Protein AF-A0A350XQH0-F1 (afdb_monomer)

Nearest PDB structures (foldseek):
  5cxm-assembly2_D  TM=7.711E-01  e=2.376E-04  Synechocystis sp. PCC 6803 substr. Kazusa
  8hn2-assembly1_B  TM=7.551E-01  e=3.223E-03  Chlorobaculum tepidum
  1rfs-assembly1_A  TM=8.009E-01  e=1.257E-02  Spinacia oleracea
  4h0l-assembly1_D-2  TM=8.031E-01  e=1.024E-01  Mastigocladus laminosus
  4pv1-assembly1_D-2  TM=6.337E-01  e=5.807E-02  Mastigocladus laminosus

Foldseek 3Di:
DAFLVVQQVLQWAQDPVLQWIWGDDPVDIWIFHQDLQQDPPWGWADDVQQQWTATPQGFTAHSNQAGQDDRHFEGTKTWDWDADPRDIDTDSVDIHDGPGGDPDHRDDDGDDPPDDRPHRPDDDDD

Sequence (126 aa):
MGSEAAIRAEGVIYLAELSAFVVATDSSIVALTDGTQHLDGERVLYCAARGGFVGPHGESFDRQGRYVGGPAASDMDLIAIRIEGGLVSIDLHEITLTPGRSAGTVPSPGARCEGSEDPAGFVRTG

Structure (mmCIF, N/CA/C/O backbone):
data_AF-A0A350XQH0-F1
#
_entry.id   AF-A0A350XQH0-F1
#
loop_
_atom_site.group_PDB
_atom_site.id
_atom_site.type_symbol
_atom_site.label_atom_id
_atom_site.label_alt_id
_atom_site.label_comp_id
_atom_site.label_asym_id
_atom_site.label_entity_id
_atom_site.label_seq_id
_atom_site.pdbx_PDB_ins_code
_atom_site.Cartn_x
_atom_site.Cartn_y
_atom_site.Cartn_z
_atom_site.occupancy
_atom_site.B_iso_or_equiv
_atom_site.auth_seq_id
_atom_site.auth_comp_id
_atom_site.auth_asym_id
_atom_site.auth_atom_id
_atom_site.pdbx_PDB_model_num
ATOM 1 N N . MET A 1 1 ? -7.712 6.271 10.957 1.00 69.25 1 MET A N 1
ATOM 2 C CA . MET A 1 1 ? -8.055 5.071 11.758 1.00 69.25 1 MET A CA 1
ATOM 3 C C . MET A 1 1 ? -9.209 4.345 11.086 1.00 69.25 1 MET A C 1
ATOM 5 O O . MET A 1 1 ? -10.064 5.016 10.523 1.00 69.25 1 MET A O 1
ATOM 9 N N . GLY A 1 2 ? -9.249 3.016 11.149 1.00 83.00 2 GLY A N 1
ATOM 10 C CA . GLY A 1 2 ? -10.333 2.188 10.607 1.00 83.00 2 GLY A CA 1
ATOM 11 C C . GLY A 1 2 ? -10.587 0.956 11.475 1.00 83.00 2 GLY A C 1
ATOM 12 O O . GLY A 1 2 ? -9.764 0.618 12.318 1.00 83.00 2 GLY A O 1
ATOM 13 N N . SER A 1 3 ? -11.726 0.284 11.307 1.00 92.81 3 SER A N 1
ATOM 14 C CA . SER A 1 3 ? -11.979 -0.997 11.986 1.00 92.81 3 SER A CA 1
ATOM 15 C C . SER A 1 3 ? -11.225 -2.124 11.282 1.00 92.81 3 SER A C 1
ATOM 17 O O . SER A 1 3 ? -11.291 -2.224 10.059 1.00 92.81 3 SER A O 1
ATOM 19 N N . GLU A 1 4 ? -10.574 -3.010 12.039 1.00 92.62 4 GLU A N 1
ATOM 20 C CA . GLU A 1 4 ? -9.935 -4.217 11.500 1.00 92.62 4 GLU A CA 1
ATOM 21 C C . GLU A 1 4 ? -10.930 -5.063 10.695 1.00 92.62 4 GLU A C 1
ATOM 23 O O . GLU A 1 4 ? -10.619 -5.499 9.589 1.00 92.62 4 GLU A O 1
ATOM 28 N N . ALA A 1 5 ? -12.146 -5.250 11.213 1.00 93.00 5 ALA A N 1
ATOM 29 C CA . AL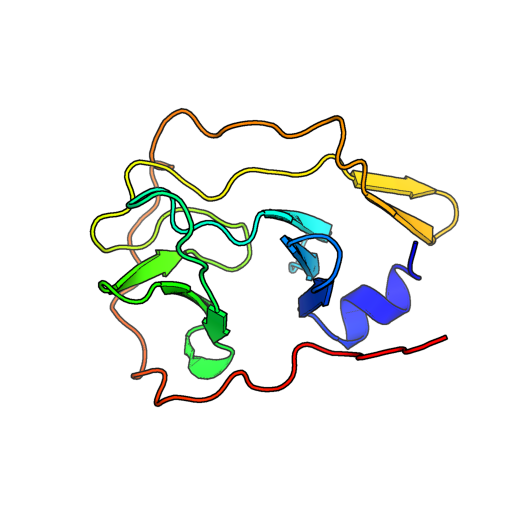A A 1 5 ? -13.184 -6.015 10.529 1.00 93.00 5 ALA A CA 1
ATOM 30 C C . ALA A 1 5 ? -13.575 -5.377 9.187 1.00 93.00 5 ALA A C 1
ATOM 32 O O . ALA A 1 5 ? -13.737 -6.088 8.198 1.00 93.00 5 ALA A O 1
ATOM 33 N N . ALA A 1 6 ? -13.673 -4.045 9.137 1.00 91.38 6 ALA A N 1
ATOM 34 C CA . ALA A 1 6 ? -13.956 -3.325 7.897 1.00 91.38 6 ALA A CA 1
ATOM 35 C C . ALA A 1 6 ? -12.801 -3.461 6.892 1.00 91.38 6 ALA A C 1
ATOM 37 O O . ALA A 1 6 ? -13.035 -3.784 5.734 1.00 91.38 6 ALA A O 1
ATOM 38 N N . ILE A 1 7 ? -11.551 -3.306 7.342 1.00 92.06 7 ILE A N 1
ATOM 39 C CA . ILE A 1 7 ? -10.369 -3.467 6.482 1.00 92.06 7 ILE A CA 1
ATOM 40 C C . ILE A 1 7 ? -10.296 -4.889 5.913 1.00 92.06 7 ILE A C 1
ATOM 42 O O . ILE A 1 7 ? -10.000 -5.068 4.736 1.00 92.06 7 ILE A O 1
ATOM 46 N N . ARG A 1 8 ? -10.603 -5.910 6.722 1.00 93.56 8 ARG A N 1
ATOM 47 C CA . ARG A 1 8 ? -10.651 -7.306 6.262 1.00 93.56 8 ARG A CA 1
ATOM 48 C C . ARG A 1 8 ? -11.776 -7.572 5.267 1.00 93.56 8 ARG A C 1
ATOM 50 O O . ARG A 1 8 ? -11.573 -8.376 4.365 1.00 93.56 8 ARG A O 1
ATOM 57 N N . ALA A 1 9 ? -12.926 -6.919 5.420 1.00 91.50 9 ALA A N 1
ATOM 58 C CA . ALA A 1 9 ? -14.039 -7.047 4.483 1.00 91.50 9 ALA A CA 1
ATOM 59 C C . ALA A 1 9 ? -13.714 -6.436 3.109 1.00 91.5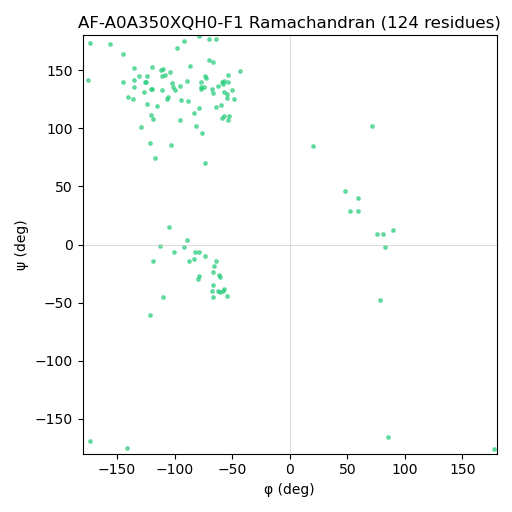0 9 ALA A C 1
ATOM 61 O O . ALA A 1 9 ? -14.044 -7.037 2.091 1.00 91.50 9 ALA A O 1
ATOM 62 N N . GLU A 1 10 ? -13.034 -5.287 3.083 1.00 90.38 10 GLU A N 1
ATOM 63 C CA . GLU A 1 10 ? -12.632 -4.608 1.839 1.00 90.38 10 GLU A CA 1
ATOM 64 C C . GLU A 1 10 ? -11.379 -5.231 1.200 1.00 90.38 10 GLU A C 1
ATOM 66 O O . GLU A 1 10 ? -11.183 -5.192 -0.012 1.00 90.38 10 GLU A O 1
ATOM 71 N N . GLY A 1 11 ? -10.490 -5.808 2.009 1.00 93.38 11 GLY A N 1
ATOM 72 C CA . GLY A 1 11 ? -9.254 -6.441 1.556 1.00 93.38 11 GLY A CA 1
ATOM 73 C C . GLY A 1 11 ? -8.134 -5.452 1.218 1.00 93.38 11 GLY A C 1
ATOM 74 O O . GLY A 1 11 ? -7.003 -5.662 1.664 1.00 93.38 11 GLY A O 1
ATOM 75 N N . VAL A 1 12 ? -8.413 -4.395 0.449 1.00 93.62 12 VAL A N 1
ATOM 76 C CA . VAL A 1 12 ? -7.469 -3.310 0.122 1.00 93.62 12 VAL A CA 1
ATOM 77 C C . VAL A 1 12 ? -8.185 -1.963 0.136 1.00 93.62 12 VAL A C 1
ATOM 79 O O . VAL A 1 12 ? -9.174 -1.767 -0.564 1.00 93.62 12 VAL A O 1
ATOM 82 N N . ILE A 1 13 ? -7.641 -1.021 0.902 1.00 93.12 13 ILE A N 1
ATOM 83 C CA . ILE A 1 13 ? -8.128 0.356 1.015 1.00 93.12 13 ILE A CA 1
ATOM 84 C C . ILE A 1 13 ? -7.008 1.298 0.586 1.00 93.12 13 ILE A C 1
ATOM 86 O O . ILE A 1 13 ? -5.872 1.145 1.035 1.00 93.12 13 ILE A O 1
ATOM 90 N N . TYR A 1 14 ? -7.327 2.283 -0.250 1.00 93.69 14 TYR A N 1
ATOM 91 C CA . TYR A 1 14 ? -6.406 3.351 -0.630 1.00 93.69 14 TYR A CA 1
ATOM 92 C C . TYR A 1 14 ? -6.811 4.654 0.058 1.00 93.69 14 TYR A C 1
ATOM 94 O O . TYR A 1 14 ? -7.945 5.112 -0.061 1.00 93.69 14 TYR A O 1
ATOM 102 N N . LEU A 1 15 ? -5.875 5.255 0.783 1.00 92.81 15 LEU A N 1
ATOM 103 C CA . LEU A 1 15 ? -6.041 6.518 1.487 1.00 92.81 15 LEU A CA 1
ATOM 104 C C . LEU A 1 15 ? -5.346 7.609 0.669 1.00 92.81 15 LEU A C 1
ATOM 106 O O . LEU A 1 15 ? -4.178 7.913 0.900 1.00 92.81 15 LEU A O 1
ATOM 110 N N . ALA A 1 16 ? -6.063 8.177 -0.303 1.00 89.75 16 ALA A N 1
ATOM 111 C CA . ALA A 1 16 ? -5.493 9.095 -1.294 1.00 89.75 16 ALA A CA 1
ATOM 112 C C . ALA A 1 16 ? -4.803 10.327 -0.685 1.00 89.75 16 ALA A C 1
ATOM 114 O O . ALA A 1 16 ? -3.749 10.732 -1.159 1.00 89.75 16 ALA A O 1
ATOM 115 N N . GLU A 1 17 ? -5.355 10.893 0.392 1.00 90.75 17 GLU A N 1
ATOM 116 C CA . GLU A 1 17 ? -4.756 12.042 1.095 1.00 90.75 17 GLU A CA 1
ATOM 117 C C . GLU A 1 17 ? -3.419 11.708 1.771 1.00 90.75 17 GLU A C 1
ATOM 119 O O . GLU A 1 17 ? -2.661 12.609 2.122 1.00 90.75 17 GLU A O 1
ATOM 124 N N . LEU A 1 18 ? -3.145 10.419 1.975 1.00 92.94 18 LEU A N 1
ATOM 125 C CA . LEU A 1 18 ? -1.984 9.912 2.699 1.00 92.94 18 LEU A CA 1
ATOM 126 C C . LEU A 1 18 ? -1.003 9.163 1.789 1.00 92.94 18 LEU A C 1
ATOM 128 O O . LEU A 1 18 ? 0.001 8.672 2.297 1.00 92.94 18 LEU A O 1
ATOM 132 N N . SER A 1 19 ? -1.299 9.031 0.487 1.00 94.44 19 SER A N 1
ATOM 133 C CA . SER A 1 19 ? -0.505 8.227 -0.457 1.00 94.44 19 SER A CA 1
ATOM 134 C C . SER A 1 19 ? -0.187 6.828 0.093 1.00 94.44 19 SER A C 1
ATOM 136 O O . SER A 1 19 ? 0.951 6.358 0.065 1.00 94.44 19 SER A O 1
ATOM 138 N N . ALA A 1 20 ? -1.210 6.176 0.657 1.00 95.75 20 ALA A N 1
ATOM 139 C CA . ALA A 1 20 ? -1.047 4.942 1.414 1.00 95.75 20 ALA A CA 1
ATOM 140 C C . ALA A 1 20 ? -2.096 3.887 1.058 1.00 95.75 20 ALA A C 1
ATOM 142 O O . ALA A 1 20 ? -3.285 4.184 0.926 1.00 95.75 20 ALA A O 1
ATOM 143 N N . PHE A 1 21 ? -1.670 2.630 1.005 1.00 96.19 21 PHE A N 1
ATOM 144 C CA . PHE A 1 21 ? -2.548 1.467 0.979 1.00 96.19 21 PHE A CA 1
ATOM 145 C C . PHE A 1 21 ? -2.606 0.814 2.357 1.00 96.19 21 PHE A C 1
ATOM 147 O O . PHE A 1 21 ? -1.580 0.646 3.009 1.00 96.19 21 PHE A O 1
ATOM 154 N N . VAL A 1 22 ? -3.793 0.383 2.779 1.00 96.62 22 VAL A N 1
ATOM 155 C CA . VAL A 1 22 ? -3.991 -0.505 3.930 1.00 96.62 22 VAL A CA 1
ATOM 156 C C . VAL A 1 22 ? -4.562 -1.819 3.416 1.00 96.62 22 VAL A C 1
ATOM 158 O O . VAL A 1 22 ? -5.630 -1.848 2.805 1.00 96.62 22 VAL A O 1
ATOM 161 N N . VAL A 1 23 ? -3.839 -2.912 3.643 1.00 95.75 23 VAL A N 1
ATOM 162 C CA . VAL A 1 23 ? -4.103 -4.206 3.010 1.00 95.75 23 VAL A CA 1
ATOM 163 C C . VAL A 1 23 ? -4.299 -5.279 4.065 1.00 95.75 23 VAL A C 1
ATOM 165 O O . VAL A 1 23 ? -3.390 -5.566 4.841 1.00 95.75 23 VAL A O 1
ATOM 168 N N . ALA A 1 24 ? -5.462 -5.927 4.058 1.00 95.38 24 ALA A N 1
ATOM 169 C CA . ALA A 1 24 ? -5.682 -7.158 4.803 1.00 95.38 24 ALA A CA 1
ATOM 170 C C . ALA A 1 24 ? -5.182 -8.361 4.001 1.00 95.38 24 ALA A C 1
ATOM 172 O O . ALA A 1 24 ? -5.747 -8.722 2.971 1.00 95.38 24 ALA A O 1
ATOM 173 N N . THR A 1 25 ? -4.141 -9.012 4.492 1.00 88.81 25 THR A N 1
ATOM 174 C CA . THR A 1 25 ? -3.659 -10.300 3.994 1.00 88.81 25 THR A CA 1
ATOM 175 C C . THR A 1 25 ? -4.316 -11.444 4.774 1.00 88.81 25 THR A C 1
ATOM 177 O O . THR A 1 25 ? -5.039 -11.215 5.749 1.00 88.81 25 THR A O 1
ATOM 180 N N . ASP A 1 26 ? -4.048 -12.687 4.371 1.00 84.25 26 ASP A N 1
ATOM 181 C CA . ASP A 1 26 ? -4.578 -13.872 5.057 1.00 84.25 26 ASP A CA 1
ATOM 182 C C . ASP A 1 26 ? -4.126 -13.955 6.526 1.00 84.25 26 ASP A C 1
ATOM 184 O O . ASP A 1 26 ? -4.833 -14.510 7.364 1.00 84.25 26 ASP A O 1
ATOM 188 N N . SER A 1 27 ? -2.961 -13.385 6.857 1.00 84.94 27 SER A N 1
ATOM 189 C CA . SER A 1 27 ? -2.342 -13.500 8.183 1.00 84.94 27 SER A CA 1
ATOM 190 C C . SER A 1 27 ? -2.152 -12.172 8.920 1.00 84.94 27 SER A C 1
ATOM 192 O O . SER A 1 27 ? -1.904 -12.185 10.124 1.00 84.94 27 SER A O 1
ATOM 194 N N . SER A 1 28 ? -2.277 -11.023 8.251 1.00 92.44 28 SER A N 1
ATOM 195 C CA . SER A 1 28 ? -1.958 -9.714 8.839 1.00 92.44 28 SER A CA 1
ATOM 196 C C . SER A 1 28 ? -2.689 -8.554 8.161 1.00 92.44 28 SER A C 1
ATOM 198 O O . SER A 1 28 ? -3.330 -8.726 7.128 1.00 92.44 28 SER A O 1
ATOM 200 N N . ILE A 1 29 ? -2.579 -7.356 8.737 1.00 95.75 29 ILE A N 1
ATOM 201 C CA . ILE A 1 29 ? -2.835 -6.103 8.022 1.00 95.75 29 ILE A CA 1
ATOM 202 C C . ILE A 1 29 ? -1.497 -5.386 7.872 1.00 95.75 29 ILE A C 1
ATOM 204 O O . ILE A 1 29 ? -0.746 -5.287 8.842 1.00 95.75 29 ILE A O 1
ATOM 208 N N . VAL A 1 30 ? -1.206 -4.906 6.668 1.00 96.50 30 VAL A N 1
ATOM 209 C CA . VAL A 1 30 ? -0.021 -4.096 6.365 1.00 96.50 30 VAL A CA 1
ATOM 210 C C . VAL A 1 30 ? -0.443 -2.733 5.837 1.00 96.50 30 VAL A C 1
ATOM 212 O O . VAL A 1 30 ? -1.521 -2.596 5.255 1.00 96.50 30 VAL A O 1
ATOM 215 N N . ALA A 1 31 ? 0.407 -1.732 6.042 1.00 97.56 31 ALA A N 1
ATOM 216 C CA . ALA A 1 31 ? 0.264 -0.425 5.425 1.00 97.56 31 ALA A CA 1
ATOM 217 C C . ALA A 1 31 ? 1.495 -0.138 4.558 1.00 97.56 31 ALA A C 1
ATOM 219 O O . ALA A 1 31 ? 2.620 -0.402 4.982 1.00 97.56 31 ALA A O 1
ATOM 220 N N . LEU A 1 32 ? 1.268 0.343 3.339 1.00 97.69 32 LEU A N 1
ATOM 221 C CA . LEU A 1 32 ? 2.283 0.507 2.296 1.00 97.69 32 LEU A CA 1
ATOM 222 C C . LEU A 1 32 ? 2.200 1.915 1.707 1.00 97.69 32 LEU A C 1
ATOM 224 O O . LEU A 1 32 ? 1.094 2.441 1.566 1.00 97.69 32 LEU A O 1
ATOM 228 N N . THR A 1 33 ? 3.333 2.506 1.331 1.00 97.06 33 THR A N 1
ATOM 229 C CA . THR A 1 33 ? 3.339 3.726 0.504 1.00 97.06 33 THR A CA 1
ATOM 230 C C . THR A 1 33 ? 2.871 3.409 -0.917 1.00 97.06 33 THR A C 1
ATOM 232 O O . THR A 1 33 ? 2.906 2.257 -1.341 1.00 97.06 33 THR A O 1
ATOM 235 N N . ASP A 1 34 ? 2.413 4.406 -1.673 1.00 95.50 34 ASP A N 1
ATOM 236 C CA . ASP A 1 34 ? 1.967 4.204 -3.057 1.00 95.50 34 ASP A CA 1
ATOM 237 C C . ASP A 1 34 ? 3.075 4.348 -4.110 1.00 95.50 34 ASP A C 1
ATOM 239 O O . ASP A 1 34 ? 2.774 4.238 -5.292 1.00 95.50 34 ASP A O 1
ATOM 243 N N . GLY A 1 35 ? 4.335 4.555 -3.721 1.00 95.19 35 GLY A N 1
ATOM 244 C CA . GLY A 1 35 ? 5.452 4.736 -4.655 1.00 95.19 35 GLY A CA 1
ATOM 245 C C . GLY A 1 35 ? 5.792 3.484 -5.476 1.00 95.19 35 GLY A C 1
ATOM 246 O O . GLY A 1 35 ? 5.497 2.366 -5.063 1.00 95.19 35 GLY A O 1
ATOM 247 N N . THR A 1 36 ? 6.438 3.670 -6.636 1.00 90.94 36 THR A N 1
ATOM 248 C CA . THR A 1 36 ? 6.890 2.575 -7.531 1.00 90.94 36 THR A CA 1
ATOM 249 C C . THR A 1 36 ? 8.272 2.012 -7.211 1.00 90.94 36 THR A C 1
ATOM 251 O O . THR A 1 36 ? 8.660 0.994 -7.785 1.00 90.94 36 THR A O 1
ATOM 254 N N . GLN A 1 37 ? 9.056 2.711 -6.382 1.00 93.62 37 GLN A N 1
ATOM 255 C CA . GLN A 1 37 ? 10.467 2.407 -6.112 1.00 93.62 37 GLN A CA 1
ATOM 256 C C . GLN A 1 37 ? 11.314 2.266 -7.391 1.00 93.62 37 GLN A C 1
ATOM 258 O O . GLN A 1 37 ? 12.311 1.545 -7.423 1.00 93.62 37 GLN A O 1
ATOM 263 N N . HIS A 1 38 ? 10.918 2.961 -8.459 1.00 89.50 38 HIS A N 1
ATOM 264 C CA . HIS A 1 38 ? 11.659 3.061 -9.713 1.00 89.50 38 HIS A CA 1
ATOM 265 C C . HIS A 1 38 ? 11.984 4.520 -10.031 1.00 89.50 38 HIS A C 1
ATOM 267 O O . HIS A 1 38 ? 13.161 4.872 -10.101 1.00 89.50 38 HIS A O 1
ATOM 273 N N . LEU A 1 39 ? 10.957 5.359 -10.192 1.00 89.75 39 LEU A N 1
ATOM 274 C CA . LEU A 1 39 ? 11.098 6.792 -10.438 1.00 89.75 39 LEU A CA 1
ATOM 275 C C . LEU A 1 39 ? 10.305 7.588 -9.405 1.00 89.75 39 LEU A C 1
ATOM 277 O O . LEU A 1 39 ? 9.179 7.232 -9.049 1.00 89.75 39 LEU A O 1
ATOM 281 N N . ASP A 1 40 ? 10.900 8.687 -8.950 1.00 89.31 40 ASP A N 1
ATOM 282 C CA . ASP A 1 40 ? 10.287 9.571 -7.965 1.00 89.31 40 ASP A CA 1
ATOM 283 C C . ASP A 1 40 ? 8.992 10.195 -8.505 1.00 89.31 40 ASP A C 1
ATOM 285 O O . ASP A 1 40 ? 8.931 10.678 -9.637 1.00 89.31 40 ASP A O 1
ATOM 289 N N . GLY A 1 41 ? 7.959 10.224 -7.660 1.00 89.44 41 GLY A N 1
ATOM 290 C CA . GLY A 1 41 ? 6.660 10.826 -7.974 1.00 89.44 41 GLY A CA 1
ATOM 291 C C . GLY A 1 41 ? 5.703 9.929 -8.762 1.00 89.44 41 GLY A C 1
ATOM 292 O O . GLY A 1 41 ? 4.565 10.330 -9.002 1.00 89.44 41 GLY A O 1
ATOM 293 N N . GLU A 1 42 ? 6.120 8.720 -9.140 1.00 91.44 42 GLU A N 1
ATOM 294 C CA . GLU A 1 42 ? 5.223 7.735 -9.735 1.00 91.44 42 GLU A CA 1
ATOM 295 C C . GLU A 1 42 ? 4.575 6.865 -8.665 1.00 91.44 42 GLU A C 1
ATOM 297 O O . GLU A 1 42 ? 5.231 6.442 -7.709 1.00 91.44 42 GLU A O 1
ATOM 302 N N . ARG A 1 43 ? 3.290 6.555 -8.872 1.00 93.25 43 ARG A N 1
ATOM 303 C CA . ARG A 1 43 ? 2.528 5.676 -7.988 1.00 93.25 43 ARG A CA 1
ATOM 304 C C . ARG A 1 43 ? 2.190 4.339 -8.628 1.00 93.25 43 ARG A C 1
ATOM 306 O O . ARG A 1 43 ? 1.979 4.248 -9.839 1.00 93.25 43 ARG A O 1
ATOM 313 N N . VAL A 1 44 ? 2.063 3.318 -7.794 1.00 91.94 44 VAL A N 1
ATOM 314 C CA . VAL A 1 44 ? 1.441 2.046 -8.146 1.00 91.94 44 VAL A CA 1
ATOM 315 C C . VAL A 1 44 ? -0.068 2.099 -7.930 1.00 91.94 44 VAL A C 1
ATOM 317 O O . VAL A 1 44 ? -0.588 2.833 -7.087 1.00 91.94 44 VAL A O 1
ATOM 320 N N . LEU A 1 45 ? -0.783 1.278 -8.690 1.00 92.12 45 LEU A N 1
ATOM 321 C CA . LEU A 1 45 ? -2.218 1.053 -8.554 1.00 92.12 45 LEU A CA 1
ATOM 322 C C . LEU A 1 45 ? -2.468 -0.363 -8.050 1.00 92.12 45 LEU A C 1
ATOM 324 O O . LEU A 1 45 ? -1.764 -1.294 -8.443 1.00 92.12 45 LEU A O 1
ATOM 328 N N . TYR A 1 46 ? -3.498 -0.548 -7.226 1.00 90.81 46 TYR A N 1
ATOM 329 C CA . TYR A 1 46 ? -3.957 -1.891 -6.888 1.00 90.81 46 TYR A CA 1
ATOM 330 C C . TYR A 1 46 ? -4.723 -2.508 -8.065 1.00 90.81 46 TYR A C 1
ATOM 332 O O . TYR A 1 46 ? -5.575 -1.869 -8.675 1.00 90.81 46 TYR A O 1
ATOM 340 N N . CYS A 1 47 ? -4.431 -3.770 -8.368 1.00 86.69 47 CYS A N 1
ATOM 341 C CA . CYS A 1 47 ? -5.078 -4.537 -9.419 1.00 86.69 47 CYS A CA 1
ATOM 342 C C . CYS A 1 47 ? -5.553 -5.884 -8.871 1.00 86.69 47 CYS A C 1
ATOM 344 O O . CYS A 1 47 ? -4.781 -6.842 -8.743 1.00 86.69 47 CYS A O 1
ATOM 346 N N . ALA A 1 48 ? -6.853 -5.969 -8.587 1.00 83.38 48 ALA A N 1
ATOM 347 C CA . ALA A 1 48 ? -7.483 -7.161 -8.025 1.00 83.38 48 ALA A CA 1
ATOM 348 C C . ALA A 1 48 ? -7.277 -8.403 -8.910 1.00 83.38 48 ALA A C 1
ATOM 350 O O . ALA A 1 48 ? -6.945 -9.471 -8.400 1.00 83.38 48 ALA A O 1
ATOM 351 N N . ALA A 1 49 ? -7.361 -8.251 -10.237 1.00 79.25 49 ALA A N 1
ATOM 352 C CA . ALA A 1 49 ? -7.168 -9.343 -11.197 1.00 79.25 49 ALA A CA 1
ATOM 353 C C . ALA A 1 49 ? -5.763 -9.976 -11.152 1.00 79.25 49 ALA A C 1
ATOM 355 O O . ALA A 1 49 ? -5.598 -11.144 -11.505 1.00 79.25 49 ALA A O 1
ATOM 356 N N . ARG A 1 50 ? -4.747 -9.220 -10.716 1.00 76.00 50 ARG A N 1
ATOM 357 C CA . ARG A 1 50 ? -3.376 -9.719 -10.512 1.00 76.00 50 ARG A CA 1
ATOM 358 C C . ARG A 1 50 ? -3.064 -10.026 -9.053 1.00 76.00 50 ARG A C 1
ATOM 360 O O . ARG A 1 50 ? -1.990 -10.548 -8.772 1.00 76.00 50 ARG A O 1
ATOM 367 N N . GLY A 1 51 ? -3.980 -9.703 -8.143 1.00 84.25 51 GLY A N 1
ATOM 368 C CA . GLY A 1 51 ? -3.782 -9.860 -6.710 1.00 84.25 51 GLY A CA 1
ATOM 369 C C . GLY A 1 51 ? -2.584 -9.063 -6.199 1.00 84.25 51 GLY A C 1
ATOM 370 O O . GLY A 1 51 ? -1.834 -9.578 -5.378 1.00 84.25 51 GLY A O 1
ATOM 371 N N . GLY A 1 52 ? -2.368 -7.840 -6.690 1.00 89.56 52 GLY A N 1
ATOM 372 C CA . GLY A 1 52 ? -1.174 -7.066 -6.350 1.00 89.56 52 GLY A CA 1
ATOM 373 C C . GLY A 1 52 ? -1.192 -5.640 -6.884 1.00 89.56 52 GLY A C 1
ATOM 374 O O . GLY A 1 52 ? -2.220 -5.165 -7.364 1.00 89.56 52 GLY A O 1
ATOM 375 N N . PHE A 1 53 ? -0.051 -4.967 -6.795 1.00 92.69 53 PHE A N 1
ATOM 376 C CA . PHE A 1 53 ? 0.138 -3.596 -7.253 1.00 92.69 53 PHE A CA 1
ATOM 377 C C . PHE A 1 53 ? 0.904 -3.556 -8.568 1.00 92.69 53 PHE A C 1
ATOM 379 O O . PHE A 1 53 ? 1.745 -4.419 -8.825 1.00 92.69 53 PHE A O 1
ATOM 386 N N . VAL A 1 54 ? 0.611 -2.561 -9.402 1.00 90.50 54 VAL A N 1
ATOM 387 C CA . VAL A 1 54 ? 1.263 -2.360 -10.699 1.00 90.50 54 VAL A CA 1
ATOM 388 C C . VAL A 1 54 ? 1.635 -0.897 -10.914 1.00 90.50 54 VAL A C 1
ATOM 390 O O . VAL A 1 54 ? 0.829 -0.009 -10.647 1.00 90.50 54 VAL A O 1
ATOM 393 N N . GLY A 1 55 ? 2.850 -0.656 -11.399 1.00 89.00 55 GLY A N 1
ATOM 394 C CA . GLY A 1 55 ? 3.338 0.667 -11.790 1.00 89.00 55 GLY A CA 1
ATOM 395 C C . GLY A 1 55 ? 3.233 0.926 -13.301 1.00 89.00 55 GLY A C 1
ATOM 396 O O . GLY A 1 55 ? 2.963 0.003 -14.083 1.00 89.00 55 GLY A O 1
ATOM 397 N N . PRO A 1 56 ? 3.437 2.183 -13.733 1.00 88.69 56 PRO A N 1
ATOM 398 C CA . PRO A 1 56 ? 3.284 2.610 -15.125 1.00 88.69 56 PRO A CA 1
ATOM 399 C C . PRO A 1 56 ? 4.321 1.995 -16.075 1.00 88.69 56 PRO A C 1
ATOM 401 O O . PRO A 1 56 ? 4.048 1.865 -17.270 1.00 88.69 56 PRO A O 1
ATOM 404 N N . HIS A 1 57 ? 5.483 1.572 -15.569 1.00 83.75 57 HIS A N 1
ATOM 405 C CA . HIS A 1 57 ? 6.568 0.997 -16.367 1.00 83.75 57 HIS A CA 1
ATOM 406 C C . HIS A 1 57 ? 6.679 -0.526 -16.212 1.00 83.75 57 HIS A C 1
ATOM 408 O O . HIS A 1 57 ? 7.662 -1.141 -16.635 1.00 83.75 57 HIS A O 1
ATOM 414 N N . GLY A 1 58 ? 5.642 -1.158 -15.654 1.00 84.25 58 GLY A N 1
ATOM 415 C CA . GLY A 1 58 ? 5.563 -2.606 -15.479 1.00 84.25 58 GLY A CA 1
ATOM 416 C C . GLY A 1 58 ? 6.141 -3.106 -14.157 1.00 84.25 58 GLY A C 1
ATOM 417 O O . GLY A 1 58 ? 6.327 -4.316 -14.008 1.00 84.25 58 GLY A O 1
ATOM 418 N N . GLU A 1 59 ? 6.408 -2.210 -13.205 1.00 89.56 59 GLU A N 1
ATOM 419 C CA . GLU A 1 59 ? 6.629 -2.566 -11.807 1.00 89.56 59 GLU A CA 1
ATOM 420 C C . GLU A 1 59 ? 5.448 -3.394 -11.317 1.00 89.56 59 GLU A C 1
ATOM 422 O O . GLU A 1 59 ? 4.293 -3.137 -11.665 1.00 89.56 59 GLU A O 1
ATOM 427 N N . SER A 1 60 ? 5.731 -4.414 -10.524 1.00 90.06 60 SER A N 1
ATOM 428 C CA . SER A 1 60 ? 4.692 -5.231 -9.922 1.00 90.06 60 SER A CA 1
ATOM 429 C C . SER A 1 60 ? 5.104 -5.683 -8.538 1.00 90.06 60 SER A C 1
ATOM 431 O O . SER A 1 60 ? 6.258 -6.061 -8.324 1.00 90.06 60 SER A O 1
ATOM 433 N N . PHE A 1 61 ? 4.133 -5.667 -7.632 1.00 91.94 61 PHE A N 1
ATOM 434 C CA . PHE A 1 61 ? 4.289 -6.057 -6.239 1.00 91.94 61 PHE A CA 1
ATOM 435 C C . PHE A 1 61 ? 3.116 -6.935 -5.808 1.00 91.94 61 PHE A C 1
ATOM 437 O O . PHE A 1 61 ? 2.015 -6.814 -6.347 1.00 91.94 61 PHE A O 1
ATOM 444 N N . ASP A 1 62 ? 3.326 -7.825 -4.844 1.00 91.44 62 ASP A N 1
ATOM 445 C CA . ASP A 1 62 ? 2.233 -8.600 -4.252 1.00 91.44 62 ASP A CA 1
ATOM 446 C C . ASP A 1 62 ? 1.440 -7.778 -3.216 1.00 91.44 62 ASP A C 1
ATOM 448 O O . ASP A 1 62 ? 1.753 -6.624 -2.930 1.00 91.44 62 ASP A O 1
ATOM 452 N N . ARG A 1 63 ? 0.398 -8.366 -2.611 1.00 92.75 63 ARG A N 1
ATOM 453 C CA . ARG A 1 63 ? -0.419 -7.692 -1.576 1.00 92.75 63 ARG A CA 1
ATOM 454 C C . ARG A 1 63 ? 0.353 -7.339 -0.299 1.00 92.75 63 ARG A C 1
ATOM 456 O O . ARG A 1 63 ? -0.175 -6.603 0.527 1.00 92.75 63 ARG A O 1
ATOM 463 N N . GLN A 1 64 ? 1.546 -7.893 -0.099 1.00 93.94 64 GLN A N 1
ATOM 464 C CA . GLN A 1 64 ? 2.427 -7.551 1.016 1.00 93.94 64 GLN A CA 1
ATOM 465 C C . GLN A 1 64 ? 3.402 -6.421 0.646 1.00 93.94 64 GLN A C 1
ATOM 467 O O . GLN A 1 64 ? 4.181 -6.011 1.500 1.00 93.94 64 GLN A O 1
ATOM 472 N N . GLY A 1 65 ? 3.369 -5.933 -0.598 1.00 94.12 65 GLY A N 1
ATOM 473 C CA . GLY A 1 65 ? 4.306 -4.942 -1.112 1.00 94.12 65 GLY A CA 1
ATOM 474 C C . GLY A 1 65 ? 5.639 -5.537 -1.560 1.00 94.12 65 GLY A C 1
ATOM 475 O O . GLY A 1 65 ? 6.563 -4.791 -1.857 1.00 94.12 65 GLY A O 1
ATOM 476 N N . ARG A 1 66 ? 5.782 -6.865 -1.632 1.00 93.75 66 ARG A N 1
ATOM 477 C CA . ARG A 1 66 ? 7.044 -7.483 -2.064 1.00 93.75 66 ARG A CA 1
ATOM 478 C C . ARG A 1 66 ? 7.184 -7.400 -3.572 1.00 93.75 66 ARG A C 1
ATOM 480 O O . ARG A 1 66 ? 6.215 -7.639 -4.294 1.00 93.75 66 ARG A O 1
ATOM 487 N N . TYR A 1 67 ? 8.397 -7.126 -4.036 1.00 92.38 67 TYR A N 1
ATOM 488 C CA . TYR A 1 67 ? 8.741 -7.096 -5.447 1.00 92.38 67 TYR A CA 1
ATOM 489 C C . TYR A 1 67 ? 8.354 -8.406 -6.134 1.00 92.38 67 TYR A C 1
ATOM 491 O O . TYR A 1 67 ? 8.731 -9.502 -5.712 1.00 92.38 67 TYR A O 1
ATOM 499 N N . VAL A 1 68 ? 7.639 -8.268 -7.245 1.00 90.31 68 VAL A N 1
ATOM 500 C CA . VAL A 1 68 ? 7.308 -9.358 -8.162 1.00 90.31 68 VAL A CA 1
ATOM 501 C C . VAL A 1 68 ? 8.071 -9.185 -9.468 1.00 90.31 68 VAL A C 1
ATOM 503 O O . VAL A 1 68 ? 8.648 -10.143 -9.963 1.00 90.31 68 VAL A O 1
ATOM 506 N N . GLY A 1 69 ? 8.123 -7.990 -10.050 1.00 85.38 69 GLY A N 1
ATOM 507 C CA . GLY A 1 69 ? 8.703 -7.827 -11.383 1.00 85.38 69 GLY A CA 1
ATOM 508 C C . GLY A 1 69 ? 8.817 -6.381 -11.840 1.00 85.38 69 GLY A C 1
ATOM 509 O O . GLY A 1 69 ? 8.307 -5.471 -11.194 1.00 85.38 69 GLY A O 1
ATOM 510 N N . GLY A 1 70 ? 9.471 -6.180 -12.984 1.00 88.31 70 GLY A N 1
ATOM 511 C CA . GLY A 1 70 ? 9.674 -4.856 -13.573 1.00 88.31 70 GLY A CA 1
ATOM 512 C C . GLY A 1 70 ? 10.905 -4.121 -13.026 1.00 88.31 70 GLY A C 1
ATOM 513 O O . GLY A 1 70 ? 11.786 -4.750 -12.425 1.00 88.31 70 GLY A O 1
ATOM 514 N N . PRO A 1 71 ? 11.004 -2.805 -13.277 1.00 90.81 71 PRO A N 1
ATOM 515 C CA . PRO A 1 71 ? 12.211 -2.023 -13.010 1.00 90.81 71 PRO A CA 1
ATOM 516 C C . PRO A 1 71 ? 12.380 -1.550 -11.556 1.00 90.81 71 PRO A C 1
ATOM 518 O O . PRO A 1 71 ? 13.453 -1.046 -11.239 1.00 90.81 71 PRO A O 1
ATOM 521 N N . ALA A 1 72 ? 11.398 -1.753 -10.669 1.00 92.12 72 ALA A N 1
ATOM 522 C CA . ALA A 1 72 ? 11.484 -1.360 -9.257 1.00 92.12 72 ALA A CA 1
ATOM 523 C C . ALA A 1 72 ? 12.778 -1.855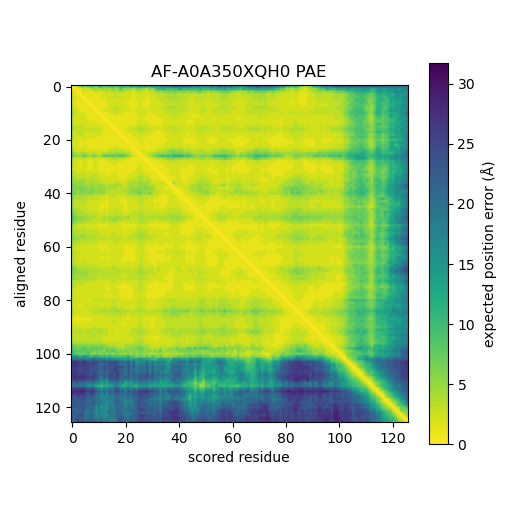 -8.578 1.00 92.12 72 ALA A C 1
ATOM 525 O O . ALA A 1 72 ? 13.179 -3.016 -8.729 1.00 92.12 72 ALA A O 1
ATOM 526 N N . ALA A 1 73 ? 13.458 -0.972 -7.851 1.00 94.00 73 ALA A N 1
ATOM 527 C CA . ALA A 1 73 ? 14.745 -1.234 -7.209 1.00 94.00 73 ALA A CA 1
ATOM 528 C C . ALA A 1 73 ? 14.611 -2.024 -5.896 1.00 94.00 73 ALA A C 1
AT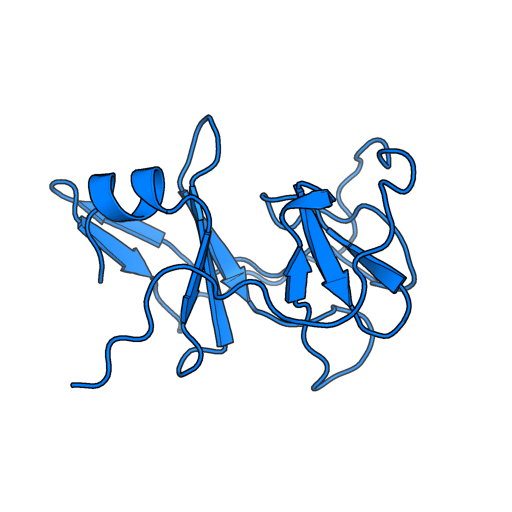OM 530 O O . ALA A 1 73 ? 15.527 -2.764 -5.526 1.00 94.00 73 ALA A O 1
ATOM 531 N N . SER A 1 74 ? 13.468 -1.909 -5.224 1.00 95.31 74 SER A N 1
ATOM 532 C CA . SER A 1 74 ? 13.180 -2.533 -3.932 1.00 95.31 74 SER A CA 1
ATOM 533 C C . SER A 1 74 ? 11.738 -3.037 -3.854 1.00 95.31 74 SER A C 1
ATOM 535 O O . SER A 1 74 ? 11.023 -3.032 -4.856 1.00 95.31 74 SER A O 1
ATOM 537 N N . ASP A 1 75 ? 11.343 -3.528 -2.681 1.00 96.19 75 ASP A N 1
ATOM 538 C CA . ASP A 1 75 ? 9.940 -3.723 -2.309 1.00 96.19 75 ASP A CA 1
ATOM 539 C C . ASP A 1 75 ? 9.242 -2.359 -2.087 1.00 96.19 75 ASP A C 1
ATOM 541 O O . ASP A 1 75 ? 9.877 -1.306 -2.161 1.00 96.19 75 ASP A O 1
ATOM 545 N N . MET A 1 76 ? 7.939 -2.359 -1.809 1.00 96.56 76 MET A N 1
ATOM 546 C CA . MET A 1 76 ? 7.216 -1.159 -1.377 1.00 96.56 76 MET A CA 1
ATOM 547 C C . MET A 1 76 ? 7.576 -0.803 0.066 1.00 96.56 76 MET A C 1
ATOM 549 O O . MET A 1 76 ? 7.750 -1.687 0.909 1.00 96.56 76 MET A O 1
ATOM 553 N N . ASP A 1 77 ? 7.637 0.492 0.371 1.00 97.12 77 ASP A N 1
ATOM 554 C CA . ASP A 1 77 ? 7.946 0.950 1.726 1.00 97.12 77 ASP A CA 1
ATOM 555 C C . ASP A 1 77 ? 6.773 0.714 2.676 1.00 97.12 77 ASP A C 1
ATOM 557 O O . ASP A 1 77 ? 5.600 0.855 2.316 1.00 97.12 77 ASP A O 1
ATOM 561 N N . LEU A 1 78 ? 7.104 0.359 3.915 1.00 97.00 78 LEU A N 1
ATOM 562 C CA . LEU A 1 78 ? 6.128 0.016 4.942 1.00 97.00 78 LEU A CA 1
ATOM 563 C C . LEU A 1 78 ? 5.818 1.236 5.802 1.00 97.00 78 LEU A C 1
ATOM 565 O O . LEU A 1 78 ? 6.725 1.934 6.250 1.00 97.00 78 LEU A O 1
ATOM 569 N N . ILE A 1 79 ? 4.541 1.441 6.095 1.00 97.94 79 ILE A N 1
ATOM 570 C CA . ILE A 1 79 ? 4.073 2.430 7.066 1.00 97.94 79 ILE A CA 1
ATOM 571 C C . ILE A 1 79 ? 3.778 1.688 8.370 1.00 97.94 79 ILE A C 1
ATOM 573 O O . ILE A 1 79 ? 3.123 0.639 8.358 1.00 97.94 79 ILE A O 1
ATOM 577 N N . ALA A 1 80 ? 4.249 2.215 9.501 1.00 97.00 80 ALA A N 1
ATOM 578 C CA . ALA A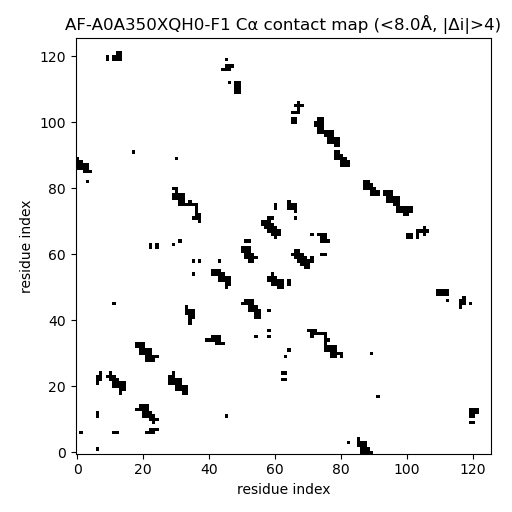 1 80 ? 3.979 1.610 10.797 1.00 97.00 80 ALA A CA 1
ATOM 579 C C . ALA A 1 80 ? 2.470 1.500 11.054 1.00 97.00 80 ALA A C 1
ATOM 581 O O . ALA A 1 80 ? 1.693 2.418 10.779 1.00 97.00 80 ALA A O 1
ATOM 582 N N . ILE A 1 81 ? 2.058 0.357 11.603 1.00 95.00 81 ILE A N 1
ATOM 583 C CA . ILE A 1 81 ? 0.665 0.043 11.909 1.00 95.00 81 ILE A CA 1
ATOM 584 C C . ILE A 1 81 ? 0.526 -0.333 13.379 1.00 95.00 81 ILE A C 1
ATOM 586 O O . ILE A 1 81 ? 1.346 -1.059 13.943 1.00 95.00 81 ILE A O 1
ATOM 590 N N . ARG A 1 82 ? -0.557 0.131 13.997 1.00 95.19 82 ARG A N 1
ATOM 591 C CA . ARG A 1 82 ? -0.953 -0.243 15.352 1.00 95.19 82 ARG A CA 1
ATOM 592 C C . ARG A 1 82 ? -2.393 -0.734 15.334 1.00 95.19 82 ARG A C 1
ATOM 594 O O . ARG A 1 82 ? -3.266 -0.094 14.748 1.00 95.19 82 ARG A O 1
ATOM 601 N N . ILE A 1 83 ? -2.614 -1.885 15.965 1.00 93.62 83 ILE A N 1
ATOM 602 C CA . ILE A 1 83 ? -3.925 -2.519 16.094 1.00 93.62 83 ILE A CA 1
ATOM 603 C C . ILE A 1 83 ? -4.242 -2.645 17.582 1.00 93.62 83 ILE A C 1
ATOM 605 O O . ILE A 1 83 ? -3.596 -3.410 18.295 1.00 93.62 83 ILE A O 1
ATOM 609 N N . GLU A 1 84 ? -5.232 -1.892 18.052 1.00 94.12 84 GLU A N 1
ATOM 610 C CA . GLU A 1 84 ? -5.647 -1.860 19.456 1.00 94.12 84 GLU A CA 1
ATOM 611 C C . GLU A 1 84 ? -7.175 -1.884 19.536 1.00 94.12 84 GLU A C 1
ATOM 613 O O . GLU A 1 84 ? -7.857 -1.074 18.913 1.00 94.12 84 GLU A O 1
ATOM 618 N N . GLY A 1 85 ? -7.742 -2.844 20.274 1.00 92.31 85 GLY A N 1
ATOM 619 C CA . GLY A 1 85 ? -9.198 -2.946 20.440 1.00 92.31 85 GLY A CA 1
ATOM 620 C C . GLY A 1 85 ? -9.979 -3.117 19.127 1.00 92.31 85 GLY A C 1
ATOM 621 O O . GLY A 1 85 ? -11.112 -2.654 19.030 1.00 92.31 85 GLY A O 1
ATOM 622 N N . GLY A 1 86 ? -9.375 -3.734 18.103 1.00 91.88 86 GLY A N 1
ATOM 623 C CA . GLY A 1 86 ? -9.979 -3.894 16.773 1.00 91.88 86 GLY A CA 1
ATOM 624 C C . GLY A 1 86 ? -9.985 -2.618 15.921 1.00 91.88 86 GLY A C 1
ATOM 625 O O . GLY A 1 86 ? -10.619 -2.590 14.863 1.00 91.88 86 GLY A O 1
ATOM 626 N N . LEU A 1 87 ? -9.294 -1.565 16.364 1.00 93.62 87 LEU A N 1
ATOM 627 C CA . LEU A 1 87 ? -9.037 -0.356 15.592 1.00 93.62 87 LEU A CA 1
ATOM 628 C C . LEU A 1 87 ? -7.620 -0.389 15.034 1.00 93.62 87 LEU A C 1
ATOM 630 O O . LEU A 1 87 ? -6.666 -0.694 15.741 1.00 93.62 87 LEU A O 1
ATOM 634 N N . VAL A 1 88 ? -7.504 -0.028 13.764 1.00 93.69 88 VAL A N 1
ATOM 635 C CA . VAL A 1 88 ? -6.258 0.075 13.018 1.00 93.69 88 VAL A CA 1
ATOM 636 C C . VAL A 1 88 ? -5.911 1.546 12.823 1.00 93.69 88 VAL A C 1
ATOM 638 O O . VAL A 1 88 ? -6.716 2.333 12.308 1.00 93.69 88 VAL A O 1
ATOM 641 N N . SER A 1 89 ? -4.697 1.921 13.201 1.00 94.38 89 SER A N 1
ATOM 642 C CA . SER A 1 89 ? -4.088 3.222 12.928 1.00 94.38 89 SER A CA 1
ATOM 643 C C . SER A 1 89 ? -2.764 3.032 12.199 1.00 94.38 89 SER A C 1
ATOM 645 O O . SER A 1 89 ? -2.045 2.079 12.491 1.00 94.38 89 SER A O 1
ATOM 647 N N . ILE A 1 90 ? -2.443 3.949 11.289 1.00 95.19 90 ILE A N 1
ATOM 648 C CA . ILE A 1 90 ? -1.137 4.020 10.627 1.00 95.19 90 ILE A CA 1
ATOM 649 C C . ILE A 1 90 ? -0.407 5.281 11.088 1.00 95.19 90 ILE A C 1
ATOM 651 O O . ILE A 1 90 ? -1.071 6.273 11.401 1.00 95.19 90 ILE A O 1
ATOM 655 N N . ASP A 1 91 ? 0.921 5.241 11.119 1.00 95.19 91 ASP A N 1
ATOM 656 C CA . ASP A 1 91 ? 1.764 6.389 11.455 1.00 95.19 91 ASP A CA 1
ATOM 657 C C . ASP A 1 91 ? 2.674 6.756 10.276 1.00 95.19 91 ASP A C 1
ATOM 659 O O . ASP A 1 91 ? 3.630 6.052 9.957 1.00 95.19 91 ASP A O 1
ATOM 663 N N . LEU A 1 92 ? 2.366 7.878 9.620 1.00 91.38 92 LEU A N 1
ATOM 664 C CA . LEU A 1 92 ? 3.116 8.376 8.462 1.00 91.38 92 LEU A CA 1
ATOM 665 C C . LEU A 1 92 ? 4.474 8.983 8.831 1.00 91.38 92 LEU A C 1
ATOM 667 O O . LEU A 1 92 ? 5.268 9.276 7.940 1.00 91.38 92 LEU A O 1
ATOM 671 N N . HIS A 1 93 ? 4.752 9.185 10.119 1.00 93.88 93 HIS A N 1
ATOM 672 C CA . HIS A 1 93 ? 6.071 9.605 10.583 1.00 93.88 93 HIS A CA 1
ATOM 673 C C . HIS A 1 93 ? 7.039 8.425 10.732 1.00 93.88 93 HIS A C 1
ATOM 675 O O . 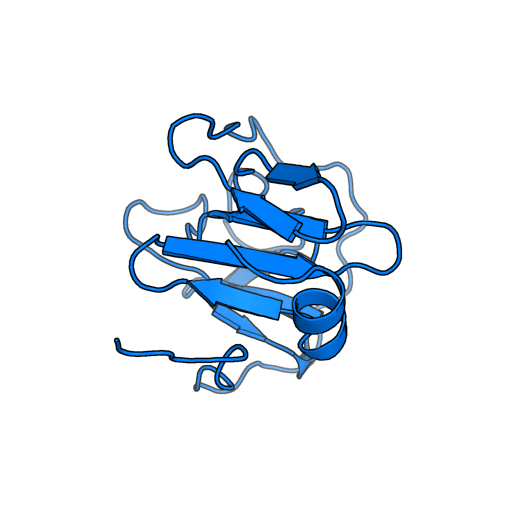HIS A 1 93 ? 8.246 8.639 10.837 1.00 93.88 93 HIS A O 1
ATOM 681 N N . GLU A 1 94 ? 6.532 7.192 10.690 1.00 95.44 94 GLU A N 1
ATOM 682 C CA . GLU A 1 94 ? 7.311 5.962 10.811 1.00 95.44 94 GLU A CA 1
ATOM 683 C C . GLU A 1 94 ? 7.215 5.132 9.521 1.00 95.44 94 GLU A C 1
ATOM 685 O O . GLU A 1 94 ? 6.541 4.101 9.448 1.00 95.44 94 GLU A O 1
ATOM 690 N N . ILE A 1 95 ? 7.919 5.594 8.483 1.00 96.38 95 ILE A N 1
ATOM 691 C CA . ILE A 1 95 ? 8.081 4.865 7.219 1.00 96.38 95 ILE A CA 1
ATOM 692 C C . ILE A 1 95 ? 9.387 4.069 7.257 1.00 96.38 95 ILE A C 1
ATOM 694 O O . ILE A 1 95 ? 10.471 4.622 7.451 1.00 96.38 95 ILE A O 1
ATOM 698 N N . THR A 1 96 ? 9.288 2.760 7.039 1.00 96.62 96 THR A N 1
ATOM 699 C CA . THR A 1 96 ? 10.443 1.876 6.874 1.00 96.62 96 THR A CA 1
ATOM 700 C C . THR A 1 96 ? 10.743 1.712 5.392 1.00 96.62 96 THR A C 1
ATOM 702 O O . THR A 1 96 ? 10.017 1.012 4.684 1.00 96.62 96 THR A O 1
ATOM 705 N N . LEU A 1 97 ? 11.832 2.342 4.945 1.00 94.25 97 LEU A N 1
ATOM 706 C CA . LEU A 1 97 ? 12.328 2.188 3.581 1.00 94.25 97 LEU A CA 1
ATOM 707 C C . LEU A 1 97 ? 12.856 0.773 3.360 1.00 94.25 97 LEU A C 1
ATOM 709 O O . LEU A 1 97 ? 13.630 0.259 4.176 1.00 94.25 97 LEU A O 1
ATOM 713 N N . THR A 1 98 ? 12.480 0.155 2.245 1.00 92.06 98 THR A N 1
ATOM 714 C CA . THR A 1 98 ? 12.983 -1.180 1.912 1.00 92.06 98 THR A CA 1
ATOM 715 C C . THR A 1 98 ? 14.294 -1.074 1.121 1.00 92.06 98 THR A C 1
ATOM 717 O O . THR A 1 98 ? 14.361 -0.416 0.086 1.00 92.06 98 THR A O 1
ATOM 720 N N . PRO A 1 99 ? 15.396 -1.696 1.583 1.00 87.25 99 PRO A N 1
ATOM 721 C CA . PRO A 1 99 ? 16.721 -1.466 0.997 1.00 87.25 99 PRO A CA 1
ATOM 722 C C . PRO A 1 99 ? 16.963 -2.224 -0.319 1.00 87.25 99 PRO A C 1
ATOM 724 O O . PRO A 1 99 ? 18.016 -2.070 -0.935 1.00 87.25 99 PRO A O 1
ATOM 727 N N . GLY A 1 100 ? 16.037 -3.091 -0.730 1.00 91.12 100 GLY A N 1
ATOM 728 C CA . GLY A 1 100 ? 16.175 -3.937 -1.907 1.00 91.12 100 GLY A CA 1
ATOM 729 C C . GLY A 1 100 ? 14.982 -4.869 -2.077 1.00 91.12 100 GLY A C 1
ATOM 730 O O . GLY A 1 100 ? 14.004 -4.787 -1.339 1.00 91.12 100 GLY A O 1
ATOM 731 N N . ARG A 1 101 ? 15.057 -5.739 -3.084 1.00 91.94 101 ARG A N 1
ATOM 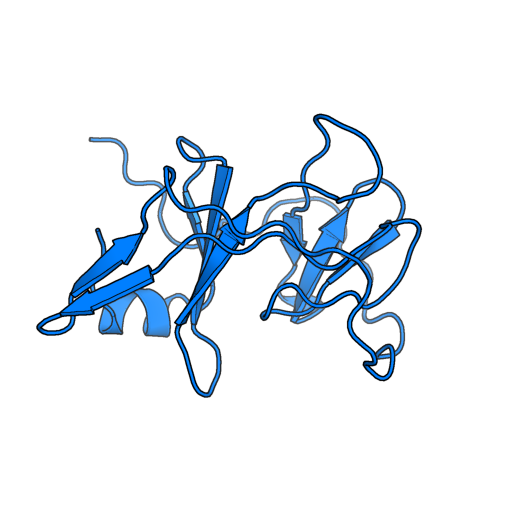732 C CA . ARG A 1 101 ? 13.992 -6.691 -3.420 1.00 91.94 101 ARG A CA 1
ATOM 733 C C . ARG A 1 101 ? 14.002 -7.865 -2.446 1.00 91.94 101 ARG A C 1
ATOM 735 O O . ARG A 1 101 ? 15.056 -8.469 -2.224 1.00 91.94 101 ARG A O 1
ATOM 742 N N . SER A 1 102 ? 12.837 -8.248 -1.935 1.00 82.94 102 SER A N 1
ATOM 743 C CA . SER A 1 102 ? 12.675 -9.518 -1.232 1.00 82.94 102 SER A CA 1
ATOM 744 C C . SER A 1 102 ? 13.097 -10.690 -2.124 1.00 82.94 102 SER A C 1
ATOM 746 O O . SER A 1 102 ? 12.796 -10.730 -3.318 1.00 82.94 102 SER A O 1
ATOM 748 N N . ALA A 1 103 ? 13.764 -11.688 -1.539 1.00 61.25 103 ALA A N 1
ATOM 749 C CA . ALA A 1 103 ? 14.098 -12.944 -2.211 1.00 61.25 103 ALA A CA 1
ATOM 750 C C . ALA A 1 103 ? 12.834 -13.815 -2.364 1.00 61.25 103 ALA A C 1
ATOM 752 O O . ALA A 1 103 ? 12.650 -14.807 -1.663 1.00 61.25 103 ALA A O 1
ATOM 753 N N . GLY A 1 104 ? 11.914 -13.396 -3.231 1.00 56.88 104 GLY A N 1
ATOM 754 C CA . GLY A 1 104 ? 10.676 -14.102 -3.545 1.00 56.88 104 GLY A CA 1
ATOM 755 C C . GLY A 1 104 ? 10.718 -14.714 -4.941 1.00 56.88 104 GLY A C 1
ATOM 756 O O . GLY A 1 104 ? 11.305 -14.158 -5.868 1.00 56.88 104 GLY A O 1
ATOM 757 N N . THR A 1 105 ? 10.081 -15.872 -5.113 1.00 51.19 105 THR A N 1
ATOM 758 C CA . THR A 1 105 ? 9.766 -16.384 -6.449 1.00 51.19 105 THR A CA 1
ATOM 759 C C . THR A 1 105 ? 8.795 -15.413 -7.105 1.00 51.19 105 THR A C 1
ATOM 761 O O . THR A 1 105 ? 7.698 -15.228 -6.595 1.00 51.19 105 THR A O 1
ATOM 764 N N . VAL A 1 106 ? 9.201 -14.814 -8.222 1.00 53.84 106 VAL A N 1
ATOM 765 C CA . VAL A 1 106 ? 8.355 -13.983 -9.084 1.00 53.84 106 VAL A CA 1
ATOM 766 C C . VAL A 1 106 ? 7.165 -14.824 -9.568 1.00 53.84 106 VAL A C 1
ATOM 768 O O . VAL A 1 106 ? 7.382 -15.739 -10.371 1.00 53.84 106 VAL A O 1
ATOM 771 N N . PRO A 1 107 ? 5.917 -14.596 -9.110 1.00 49.31 107 PRO A N 1
ATOM 772 C CA . PRO A 1 107 ? 4.770 -15.205 -9.766 1.00 49.31 107 PRO A CA 1
ATOM 773 C C . PRO A 1 107 ? 4.727 -14.762 -11.234 1.00 49.31 107 PRO A C 1
ATOM 775 O O . PRO 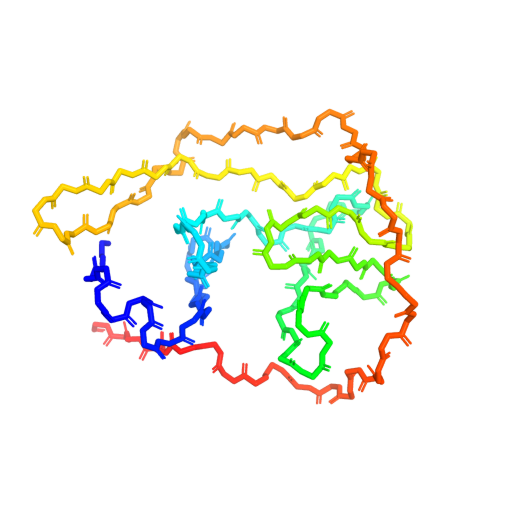A 1 107 ? 5.026 -13.614 -11.566 1.00 49.31 107 PRO A O 1
ATOM 778 N N . SER A 1 108 ? 4.384 -15.695 -12.128 1.00 46.59 108 SER A N 1
ATOM 779 C CA . SER A 1 108 ? 4.261 -15.402 -13.560 1.00 46.59 108 SER A CA 1
ATOM 780 C C . SER A 1 108 ? 3.311 -14.222 -13.790 1.00 46.59 108 SER A C 1
ATOM 782 O O . SER A 1 108 ? 2.326 -14.105 -13.057 1.00 46.59 108 SER A O 1
ATOM 784 N N . PRO A 1 109 ? 3.558 -13.371 -14.805 1.00 48.56 109 PRO A N 1
ATOM 785 C CA . PRO A 1 109 ? 2.712 -12.220 -15.087 1.00 48.56 109 PRO A CA 1
ATOM 786 C C . PRO A 1 109 ? 1.248 -12.662 -15.240 1.00 48.56 109 PRO A C 1
ATOM 788 O O . PRO A 1 109 ? 0.883 -13.273 -16.241 1.00 48.56 109 PRO A O 1
ATOM 791 N N . GLY A 1 110 ? 0.408 -12.360 -14.246 1.00 48.97 110 GLY A N 1
ATOM 792 C CA . GLY A 1 110 ? -1.039 -12.566 -14.333 1.00 48.97 110 GLY A CA 1
ATOM 793 C C . GLY A 1 110 ? -1.664 -11.694 -15.429 1.00 48.97 110 GLY A C 1
ATOM 794 O O . GLY A 1 110 ? -0.966 -10.873 -16.037 1.00 48.97 110 GLY A O 1
ATOM 795 N N . ALA A 1 111 ? -2.975 -11.847 -15.646 1.00 56.66 111 ALA A N 1
ATOM 796 C CA . ALA A 1 111 ? -3.771 -11.087 -16.617 1.00 56.66 111 ALA A CA 1
ATOM 797 C C . ALA A 1 111 ? -3.454 -9.576 -16.616 1.00 56.66 111 ALA A C 1
ATOM 799 O O . ALA A 1 111 ? -3.056 -9.008 -15.599 1.00 56.66 111 ALA A O 1
ATOM 800 N N . ARG A 1 112 ? -3.596 -8.920 -17.773 1.00 59.59 112 ARG A N 1
ATOM 801 C CA . ARG A 1 112 ? -3.297 -7.490 -17.925 1.00 59.59 112 ARG A CA 1
ATOM 802 C C . ARG A 1 112 ? -4.298 -6.668 -17.099 1.00 59.59 112 ARG A C 1
ATOM 804 O O . ARG A 1 112 ? -5.498 -6.885 -17.217 1.00 59.59 112 ARG A O 1
ATOM 811 N N . CYS A 1 113 ? -3.807 -5.734 -16.285 1.00 62.75 113 CYS A N 1
ATOM 812 C CA . CYS A 1 113 ? -4.650 -4.706 -15.672 1.00 62.75 113 CYS A CA 1
ATOM 813 C C . CYS A 1 113 ? -4.946 -3.677 -16.765 1.00 62.75 113 CYS A C 1
ATOM 815 O O . CYS A 1 113 ? -4.096 -2.843 -17.073 1.00 62.75 113 CYS A O 1
ATOM 817 N N . GLU A 1 114 ? -6.085 -3.791 -17.441 1.00 50.38 114 GLU A N 1
ATOM 818 C CA . GLU A 1 114 ? -6.500 -2.767 -18.397 1.00 50.38 114 GLU A CA 1
ATOM 819 C C . GLU A 1 114 ? -7.142 -1.610 -17.629 1.00 50.38 114 GLU A C 1
ATOM 821 O O . GLU A 1 114 ? -8.264 -1.715 -17.155 1.00 50.38 114 GLU A O 1
ATOM 826 N N . GLY A 1 115 ? -6.359 -0.541 -17.458 1.00 47.03 115 GLY A N 1
ATOM 827 C CA . GLY A 1 115 ? -6.767 0.834 -17.161 1.00 47.03 115 GLY A CA 1
ATOM 828 C C . GLY A 1 115 ? -8.152 1.079 -16.557 1.00 47.03 115 GLY A C 1
ATOM 829 O O . GLY A 1 115 ? -9.059 1.499 -17.263 1.00 47.03 115 GLY A O 1
ATOM 830 N N . SER A 1 116 ? -8.241 0.967 -15.238 1.00 44.84 116 SER A N 1
ATOM 831 C CA . SER A 1 116 ? -8.899 1.902 -14.315 1.00 44.84 116 SER A CA 1
ATOM 832 C C . SER A 1 116 ? -8.617 1.384 -12.907 1.00 44.84 116 SER A C 1
ATOM 834 O O . SER A 1 116 ? -8.601 0.169 -12.719 1.00 44.84 116 SER A O 1
ATOM 836 N N . GLU A 1 117 ? -8.361 2.259 -11.927 1.00 48.53 117 GLU A N 1
ATOM 837 C CA . GLU A 1 117 ? -8.483 1.846 -10.523 1.00 48.53 117 GLU A CA 1
ATOM 838 C C . GLU A 1 117 ? -9.879 1.234 -10.364 1.00 48.53 117 GLU A C 1
ATOM 840 O O . GLU A 1 117 ? -10.874 1.954 -10.452 1.00 48.53 117 GLU A O 1
ATOM 845 N N . ASP A 1 118 ? -9.973 -0.082 -10.150 1.00 46.44 118 ASP A N 1
ATOM 846 C CA . ASP A 1 118 ? -11.127 -0.589 -9.414 1.00 46.44 118 ASP A CA 1
ATOM 847 C C . ASP A 1 118 ? -11.125 0.209 -8.107 1.00 46.44 118 ASP A C 1
ATOM 849 O O . ASP A 1 118 ? -10.064 0.293 -7.475 1.00 46.44 118 ASP A O 1
ATOM 853 N N . PRO A 1 119 ? -12.229 0.880 -7.734 1.00 42.88 119 PRO A N 1
ATOM 854 C CA . PRO A 1 119 ? -12.218 1.762 -6.583 1.00 42.88 119 PRO A CA 1
ATOM 855 C C . PRO A 1 119 ? -11.777 0.947 -5.372 1.00 42.88 119 PRO A C 1
ATOM 857 O O . PRO A 1 119 ? -12.494 0.053 -4.920 1.00 42.88 119 PRO A O 1
ATOM 860 N N . ALA A 1 120 ? -10.577 1.237 -4.868 1.00 46.44 120 ALA A N 1
ATOM 861 C CA . ALA A 1 120 ? -10.146 0.712 -3.590 1.00 46.44 120 ALA A CA 1
ATOM 862 C C . ALA A 1 120 ? -11.193 1.151 -2.560 1.00 46.44 120 ALA A C 1
ATOM 864 O O . ALA A 1 120 ? -11.620 2.310 -2.560 1.00 46.44 120 ALA A O 1
ATOM 865 N N . GLY A 1 121 ? -11.661 0.199 -1.754 1.00 41.72 121 GLY A N 1
ATOM 866 C CA . GLY A 1 121 ? -12.818 0.370 -0.885 1.00 41.72 121 GLY A CA 1
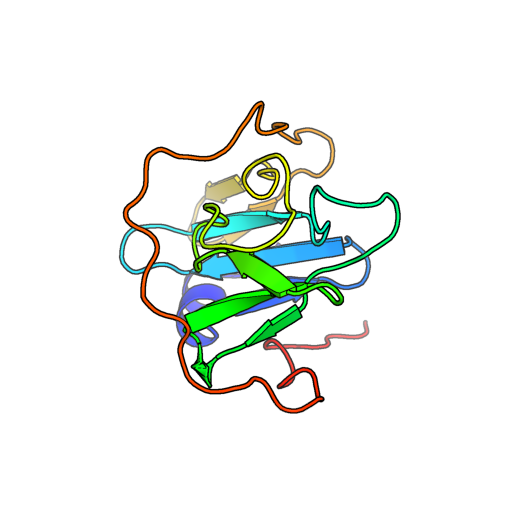ATOM 867 C C . GLY A 1 121 ? -12.749 1.666 -0.074 1.00 41.72 121 GLY A C 1
ATOM 868 O O . GLY A 1 121 ? -11.790 1.908 0.652 1.00 41.72 121 GLY A O 1
ATOM 869 N N . PHE A 1 122 ? -13.812 2.465 -0.209 1.00 36.66 122 PHE A N 1
ATOM 870 C CA . PHE A 1 122 ? -14.141 3.726 0.468 1.00 36.66 122 PHE A CA 1
ATOM 871 C C . PHE A 1 122 ? -13.344 5.004 0.121 1.00 36.66 122 PHE A C 1
ATOM 873 O O . PHE A 1 122 ? -12.334 5.337 0.733 1.00 36.66 122 PHE A O 1
ATOM 880 N N . VAL A 1 123 ? -13.969 5.858 -0.704 1.00 37.72 123 VAL A N 1
ATOM 881 C CA . VAL A 1 123 ? -13.887 7.321 -0.546 1.00 37.72 123 VAL A CA 1
ATOM 882 C C . VAL A 1 123 ? -14.852 7.708 0.573 1.00 37.72 123 VAL A C 1
ATOM 884 O O . VAL A 1 123 ? -16.063 7.514 0.446 1.00 37.72 123 VAL A O 1
ATOM 887 N N . ARG A 1 124 ? -14.346 8.265 1.675 1.00 33.91 124 ARG A N 1
ATOM 888 C CA . ARG A 1 124 ? -15.187 8.959 2.656 1.00 33.91 124 ARG A CA 1
ATOM 889 C C . ARG A 1 124 ? -14.717 10.397 2.809 1.00 33.91 124 ARG A C 1
ATOM 891 O O . ARG A 1 124 ? -13.900 10.700 3.666 1.00 33.91 124 ARG A O 1
ATOM 898 N N . THR A 1 125 ? -15.253 11.264 1.952 1.00 37.25 125 THR A N 1
ATOM 899 C CA . THR A 1 125 ? -15.279 12.711 2.178 1.00 37.25 125 THR A CA 1
ATOM 900 C C . THR A 1 125 ? -16.042 12.976 3.474 1.00 37.25 125 THR A C 1
ATOM 902 O O . THR A 1 125 ? -17.202 12.563 3.595 1.00 37.25 125 THR A O 1
ATOM 905 N N . GLY A 1 126 ? -15.371 13.598 4.442 1.00 37.72 126 GLY A N 1
ATOM 906 C CA . GLY A 1 126 ? -16.037 14.326 5.522 1.00 37.72 126 GLY A CA 1
ATOM 907 C C . GLY A 1 126 ? -16.676 15.605 5.004 1.00 37.72 126 GLY A C 1
ATOM 908 O O . GLY A 1 126 ? -16.201 16.116 3.964 1.00 37.72 126 GLY A O 1
#

pLDDT: mean 83.35, std 18.07, range [33.91, 97.94]

Secondary structure (DSSP, 8-state):
-EEHHHHHHHSEEEEGGGTEEEEE-SS-EEEEE-B-SSSTT-B-EEEGGGTEEE-TTS-EEETT--EEESS-SS-PPEEEEEEETTEEEEEEEEEE---S----------S---S-----S-----

Mean predicted aligned error: 7.02 Å

Solvent-accessible surface area (backbone atoms only — not comparable to full-atom values): 7214 Å² total; per-residue (Å²): 118,47,46,46,70,57,45,54,72,56,30,40,30,50,41,76,96,67,49,29,36,44,25,38,55,100,87,50,75,51,33,30,47,32,55,36,50,63,54,90,93,43,56,39,43,66,34,78,86,57,55,20,32,39,28,93,81,53,21,29,24,39,73,86,30,40,37,42,42,58,71,34,62,20,22,42,30,34,32,39,73,48,78,56,97,59,34,34,39,73,37,88,89,46,66,49,78,48,95,37,57,56,99,58,86,54,69,74,88,57,67,82,82,78,89,67,76,65,78,45,48,66,88,76,84,128

Radius of gyration: 13.89 Å; Cα contacts (8 Å, |Δi|>4): 263; chains: 1; bounding box: 33×31×39 Å